Protein AF-A0A7S2C2W4-F1 (afdb_monomer_lite)

Sequence (165 aa):
MPMLRRTEGKMVYELRPNADWDKGKAVEWLLDKIQGEYDRKVFPFYIGDDVTDEDAFRMMDDLQGLGIIVSETAAEHSTAASFALRNPYEVVEFLNAFANPLSTGVAGTGEPGAADDSSGSASSLGPSPLPLPAATSNNLGGSSPSTVRPSQGGSREQGAGSREQ

Structure (mmCIF, N/CA/C/O backbone):
data_AF-A0A7S2C2W4-F1
#
_entry.id   AF-A0A7S2C2W4-F1
#
loop_
_atom_site.group_PDB
_atom_site.id
_atom_site.type_symbol
_atom_site.label_atom_id
_atom_site.label_alt_id
_atom_site.label_comp_id
_atom_site.label_asym_id
_atom_site.label_entity_id
_atom_site.label_seq_id
_atom_site.pdbx_PDB_ins_code
_atom_site.Cartn_x
_atom_site.Cartn_y
_atom_site.Cartn_z
_atom_site.occupancy
_atom_site.B_iso_or_equiv
_atom_site.auth_seq_id
_atom_site.auth_comp_id
_atom_site.auth_asym_id
_atom_site.auth_atom_id
_atom_site.pdbx_PDB_model_num
ATOM 1 N N . MET A 1 1 ? 6.495 -32.698 -5.640 1.00 49.72 1 MET A N 1
ATOM 2 C CA . MET A 1 1 ? 7.550 -31.680 -5.440 1.00 49.72 1 MET A CA 1
ATOM 3 C C . MET A 1 1 ? 6.926 -30.324 -5.728 1.00 49.72 1 MET A C 1
ATOM 5 O O . MET A 1 1 ? 6.407 -30.188 -6.832 1.00 49.72 1 MET A O 1
ATOM 9 N N . PRO A 1 2 ? 6.874 -29.368 -4.785 1.00 61.34 2 PRO A N 1
ATOM 10 C CA . PRO A 1 2 ? 6.350 -28.043 -5.097 1.00 61.34 2 PRO A CA 1
ATOM 11 C C . PRO A 1 2 ? 7.257 -27.394 -6.148 1.00 61.34 2 PRO A C 1
ATOM 13 O O . PRO A 1 2 ? 8.478 -27.383 -5.998 1.00 61.34 2 PRO A O 1
ATOM 16 N N . MET A 1 3 ? 6.667 -26.919 -7.244 1.00 79.69 3 MET A N 1
ATOM 17 C CA . MET A 1 3 ? 7.405 -26.179 -8.267 1.00 79.69 3 MET A CA 1
ATOM 18 C C . MET A 1 3 ? 7.831 -24.826 -7.687 1.00 79.69 3 MET A C 1
ATOM 20 O O . MET A 1 3 ? 7.058 -24.208 -6.959 1.00 79.69 3 MET A O 1
ATOM 24 N N . LEU A 1 4 ? 9.054 -24.381 -7.977 1.00 76.44 4 LEU A N 1
ATOM 25 C CA . LEU A 1 4 ? 9.567 -23.069 -7.576 1.00 76.44 4 LEU A CA 1
ATOM 26 C C . LEU A 1 4 ? 9.497 -22.113 -8.771 1.00 76.44 4 LEU A C 1
ATOM 28 O O . LEU A 1 4 ? 9.852 -22.492 -9.887 1.00 76.44 4 LEU A O 1
ATOM 32 N N . ARG A 1 5 ? 9.061 -20.875 -8.534 1.00 78.38 5 ARG A N 1
ATOM 33 C CA . ARG A 1 5 ? 9.104 -19.765 -9.489 1.00 78.38 5 ARG A CA 1
ATOM 34 C C . ARG A 1 5 ? 10.267 -18.846 -9.124 1.00 78.38 5 ARG A C 1
ATOM 36 O O . ARG A 1 5 ? 10.407 -18.453 -7.968 1.00 78.38 5 ARG A O 1
ATOM 43 N N . ARG A 1 6 ? 11.092 -18.504 -10.114 1.00 76.69 6 ARG A N 1
ATOM 44 C CA . ARG A 1 6 ? 12.155 -17.502 -9.985 1.00 76.69 6 ARG A CA 1
ATOM 45 C C . ARG A 1 6 ? 11.584 -16.125 -10.308 1.00 76.69 6 ARG A C 1
ATOM 47 O O . ARG A 1 6 ? 11.005 -15.953 -11.376 1.00 76.69 6 ARG A O 1
ATOM 54 N N . THR A 1 7 ? 11.769 -15.167 -9.414 1.00 73.56 7 THR A N 1
ATOM 55 C CA . THR A 1 7 ? 11.476 -13.747 -9.642 1.00 73.56 7 THR A CA 1
ATOM 56 C C . THR A 1 7 ? 12.766 -12.936 -9.541 1.00 73.56 7 THR A C 1
ATOM 58 O O . THR A 1 7 ? 13.658 -13.274 -8.760 1.00 73.56 7 THR A O 1
ATOM 61 N N . GLU A 1 8 ? 12.895 -11.904 -10.372 1.00 73.88 8 GLU A N 1
ATOM 62 C CA . GLU A 1 8 ? 14.061 -11.017 -10.397 1.00 73.88 8 GLU A CA 1
ATOM 63 C C . GLU A 1 8 ? 13.766 -9.772 -9.557 1.00 73.88 8 GLU A C 1
ATOM 65 O O . GLU A 1 8 ? 12.755 -9.106 -9.766 1.00 73.88 8 GLU A O 1
ATOM 70 N N . GLY A 1 9 ? 14.631 -9.481 -8.589 1.00 68.62 9 GLY A N 1
ATOM 71 C CA . GLY A 1 9 ? 14.653 -8.223 -7.849 1.00 68.62 9 GLY A CA 1
ATOM 72 C C . GLY A 1 9 ? 15.939 -7.453 -8.145 1.00 68.62 9 GLY A C 1
ATOM 73 O O . GLY A 1 9 ? 16.836 -7.947 -8.835 1.00 68.62 9 GLY A O 1
ATOM 74 N N . LYS A 1 10 ? 16.065 -6.232 -7.614 1.00 61.88 10 LYS A N 1
ATOM 75 C CA . LYS A 1 10 ? 17.252 -5.391 -7.831 1.00 61.88 10 LYS A CA 1
ATOM 76 C C . LYS A 1 10 ? 18.500 -6.074 -7.256 1.00 61.88 10 LYS A C 1
ATOM 78 O O . LYS A 1 10 ? 18.745 -6.026 -6.056 1.00 61.88 10 LYS A O 1
ATOM 83 N N . MET A 1 11 ? 19.283 -6.700 -8.137 1.00 63.25 11 MET A N 1
ATOM 84 C CA . MET A 1 11 ? 20.476 -7.496 -7.814 1.00 63.25 11 MET A CA 1
ATOM 85 C C . MET A 1 11 ? 20.208 -8.751 -6.963 1.00 63.25 11 MET A C 1
ATOM 87 O O . MET A 1 11 ? 21.108 -9.226 -6.270 1.00 63.25 11 MET A O 1
ATOM 91 N N . VAL A 1 12 ? 18.999 -9.324 -7.019 1.00 71.25 12 VAL A N 1
ATOM 92 C CA . VAL A 1 12 ? 18.688 -10.576 -6.313 1.00 71.25 12 VAL A CA 1
ATOM 93 C C . VAL A 1 12 ? 17.784 -11.483 -7.148 1.00 71.25 12 VAL A C 1
ATOM 95 O O . VAL A 1 12 ? 16.932 -11.015 -7.899 1.00 71.25 12 VAL A O 1
ATOM 98 N N . TYR A 1 13 ? 17.960 -12.796 -7.002 1.00 71.31 13 TYR A N 1
ATOM 99 C CA . TYR A 1 13 ? 17.010 -13.787 -7.502 1.00 71.31 13 TYR A CA 1
ATOM 100 C C . TYR A 1 13 ? 16.267 -14.395 -6.324 1.00 71.31 13 TYR A C 1
ATOM 102 O O . TYR A 1 13 ? 16.883 -14.963 -5.425 1.00 71.31 13 TYR A O 1
ATOM 110 N N . GLU A 1 14 ? 14.944 -14.311 -6.353 1.00 71.31 14 GLU A N 1
ATOM 111 C CA . GLU A 1 14 ? 14.096 -14.927 -5.344 1.00 71.31 14 GLU A CA 1
ATOM 112 C C . GLU A 1 14 ? 13.474 -16.204 -5.898 1.00 71.31 14 GLU A C 1
ATOM 114 O O . GLU A 1 14 ? 12.909 -16.217 -6.992 1.00 71.31 14 GLU A O 1
ATOM 119 N N . LEU A 1 15 ? 13.580 -17.291 -5.137 1.00 71.50 15 LEU A N 1
ATOM 120 C CA . LEU A 1 15 ? 12.895 -18.545 -5.424 1.00 71.50 15 LEU A CA 1
ATOM 121 C C . LEU A 1 15 ? 11.695 -18.646 -4.491 1.00 71.50 15 LEU A C 1
ATOM 123 O O . LEU A 1 15 ? 11.849 -18.852 -3.289 1.00 71.50 15 LEU A O 1
ATOM 127 N N . ARG A 1 16 ? 10.496 -18.494 -5.049 1.00 69.56 16 ARG A N 1
ATOM 128 C CA . ARG A 1 16 ? 9.233 -18.586 -4.313 1.00 69.56 16 ARG A CA 1
ATOM 129 C C . ARG A 1 16 ? 8.520 -19.884 -4.703 1.00 69.56 16 ARG A C 1
ATOM 131 O O . ARG A 1 16 ? 8.685 -20.341 -5.836 1.00 69.56 16 ARG A O 1
ATOM 138 N N . PRO A 1 17 ? 7.725 -20.511 -3.822 1.00 70.56 17 PRO A N 1
ATOM 139 C CA . PRO A 1 17 ? 6.779 -21.541 -4.246 1.00 70.56 17 PRO A CA 1
ATOM 140 C C . PRO A 1 17 ? 5.956 -21.031 -5.436 1.00 70.56 17 PRO A C 1
ATOM 142 O O . PRO A 1 17 ? 5.626 -19.847 -5.482 1.00 70.56 17 PRO A O 1
ATOM 145 N N . ASN A 1 18 ? 5.640 -21.895 -6.402 1.00 69.31 18 ASN A N 1
ATOM 146 C CA . ASN A 1 18 ? 4.814 -21.558 -7.564 1.00 69.31 18 ASN A CA 1
ATOM 147 C C . ASN A 1 18 ? 3.340 -21.411 -7.153 1.00 69.31 18 ASN A C 1
ATOM 149 O O . ASN A 1 18 ? 2.474 -22.180 -7.563 1.00 69.31 18 ASN A O 1
ATOM 153 N N . ALA A 1 19 ? 3.094 -20.450 -6.272 1.00 72.56 19 ALA A N 1
ATOM 154 C CA . ALA A 1 19 ? 1.794 -19.984 -5.861 1.00 72.56 19 ALA A CA 1
ATOM 155 C C . ALA A 1 19 ? 1.513 -18.677 -6.602 1.00 72.56 19 ALA A C 1
ATOM 157 O O . ALA A 1 19 ? 2.390 -17.819 -6.767 1.00 72.56 19 ALA A O 1
ATOM 158 N N . ASP A 1 20 ? 0.284 -18.532 -7.072 1.00 75.62 20 ASP A N 1
ATOM 159 C CA . ASP A 1 20 ? -0.184 -17.303 -7.691 1.00 75.62 20 ASP A CA 1
ATOM 160 C C . ASP A 1 20 ? -0.536 -16.280 -6.599 1.00 75.62 20 ASP A C 1
ATOM 162 O O . ASP A 1 20 ? -1.704 -16.032 -6.314 1.00 75.62 20 ASP A O 1
ATOM 166 N N . TRP A 1 21 ? 0.494 -15.765 -5.920 1.00 82.19 21 TRP A N 1
ATOM 167 C CA . TRP A 1 21 ? 0.380 -14.809 -4.820 1.00 82.19 21 TRP A CA 1
ATOM 168 C C . TRP A 1 21 ? 1.125 -13.515 -5.145 1.00 82.19 21 TRP A C 1
ATOM 170 O O . TRP A 1 21 ? 2.302 -13.546 -5.524 1.00 82.19 21 TRP A O 1
ATOM 180 N N . ASP A 1 22 ? 0.437 -12.398 -4.949 1.00 86.81 22 ASP A N 1
ATOM 181 C CA . ASP A 1 22 ? 0.927 -11.029 -5.089 1.00 86.81 22 ASP A CA 1
ATOM 182 C C . ASP A 1 22 ? 0.564 -10.220 -3.828 1.00 86.81 22 ASP A C 1
ATOM 184 O O . ASP A 1 22 ? -0.074 -10.733 -2.901 1.00 86.81 22 ASP A O 1
ATOM 188 N N . LYS A 1 23 ? 1.034 -8.969 -3.746 1.00 86.62 23 LYS A N 1
ATOM 189 C CA . LYS A 1 23 ? 0.775 -8.111 -2.580 1.00 86.62 23 LYS A CA 1
ATOM 190 C C . LYS A 1 23 ? -0.716 -7.776 -2.442 1.00 86.62 23 LYS A C 1
ATOM 192 O O . LYS A 1 23 ? -1.200 -7.721 -1.316 1.00 86.62 23 LYS A O 1
ATOM 197 N N . GLY A 1 24 ? -1.453 -7.637 -3.546 1.00 89.88 24 GLY A N 1
ATOM 198 C CA . GLY A 1 24 ? -2.901 -7.412 -3.527 1.00 89.88 24 GLY A CA 1
ATOM 199 C C . GLY A 1 24 ? -3.650 -8.568 -2.867 1.00 89.88 24 GLY A C 1
ATOM 200 O O . GLY A 1 24 ? -4.358 -8.362 -1.882 1.00 89.88 24 GLY A O 1
ATOM 201 N N . LYS A 1 25 ? -3.391 -9.804 -3.307 1.00 91.50 25 LYS A N 1
ATOM 202 C CA . LYS A 1 25 ? -3.944 -11.029 -2.698 1.00 91.50 25 LYS A CA 1
ATOM 203 C C . LYS A 1 25 ? -3.588 -11.160 -1.220 1.00 91.50 25 LYS A C 1
ATOM 205 O O . LYS A 1 25 ? -4.397 -11.641 -0.429 1.00 91.50 25 LYS A O 1
ATOM 210 N N . ALA A 1 26 ? -2.394 -10.712 -0.827 1.00 90.38 26 ALA A N 1
ATOM 211 C CA . ALA A 1 26 ? -2.007 -10.675 0.579 1.00 90.38 26 ALA A CA 1
ATOM 212 C C . ALA A 1 26 ? -2.893 -9.729 1.400 1.00 90.38 26 ALA A C 1
ATOM 214 O O . ALA A 1 26 ? -3.312 -10.091 2.501 1.00 90.38 26 ALA A O 1
ATOM 215 N N . VAL A 1 27 ? -3.188 -8.540 0.867 1.00 92.00 27 VAL A N 1
ATOM 216 C CA . VAL A 1 27 ? -4.029 -7.551 1.547 1.00 92.00 27 VAL A CA 1
ATOM 217 C C . VAL A 1 27 ? -5.480 -8.018 1.632 1.00 92.00 27 VAL A C 1
ATOM 219 O O . VAL A 1 27 ? -6.055 -7.963 2.717 1.00 92.00 27 VAL A O 1
ATOM 222 N N . GLU A 1 28 ? -6.050 -8.530 0.538 1.00 93.81 28 GLU A N 1
ATOM 223 C CA . GLU A 1 28 ? -7.404 -9.102 0.528 1.00 93.81 28 GLU A CA 1
ATOM 224 C C . GLU A 1 28 ? -7.541 -10.209 1.582 1.00 93.81 28 GLU A C 1
ATOM 226 O O . GLU A 1 28 ? -8.442 -10.173 2.422 1.00 93.81 28 GLU A O 1
ATOM 231 N N . TRP A 1 29 ? -6.593 -11.153 1.597 1.00 93.94 29 TRP A N 1
ATOM 232 C CA . TRP A 1 29 ? -6.582 -12.249 2.562 1.00 93.94 29 TRP A CA 1
ATOM 233 C C . TRP A 1 29 ? -6.488 -11.757 4.010 1.00 93.94 29 TRP A C 1
ATOM 235 O O . TRP A 1 29 ? -7.203 -12.256 4.881 1.00 93.94 29 TRP A O 1
ATOM 245 N N . LEU A 1 30 ? -5.620 -10.780 4.285 1.00 92.94 30 LEU A N 1
ATOM 246 C CA . LEU A 1 30 ? -5.463 -10.231 5.630 1.00 92.94 30 LEU A CA 1
ATOM 247 C C . LEU A 1 30 ? -6.738 -9.512 6.087 1.00 92.94 30 LEU A C 1
ATOM 249 O O 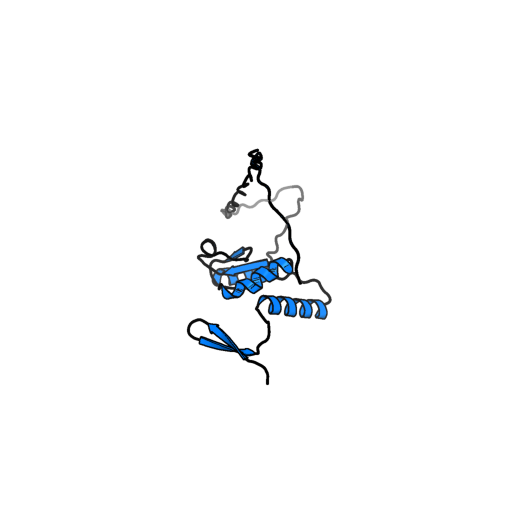. LEU A 1 30 ? -7.171 -9.684 7.227 1.00 92.94 30 LEU A O 1
ATOM 253 N N . LEU A 1 31 ? -7.356 -8.733 5.200 1.00 92.94 31 LEU A N 1
ATOM 254 C CA . LEU A 1 31 ? -8.576 -7.997 5.503 1.00 92.94 31 LEU A CA 1
ATOM 255 C C . LEU A 1 31 ? -9.755 -8.940 5.781 1.00 92.94 31 LEU A C 1
ATOM 257 O O . LEU A 1 31 ? -10.492 -8.710 6.738 1.00 92.94 31 LEU A O 1
ATOM 261 N N . ASP A 1 32 ? -9.913 -10.017 5.005 1.00 92.88 32 ASP A N 1
ATOM 262 C CA . ASP A 1 32 ? -10.896 -11.079 5.272 1.00 92.88 32 ASP A CA 1
ATOM 263 C C . ASP A 1 32 ? -10.717 -11.671 6.679 1.00 92.88 32 ASP A C 1
ATOM 265 O O . ASP A 1 32 ? -11.674 -11.786 7.446 1.00 92.88 32 ASP A O 1
ATOM 269 N N . LYS A 1 33 ? -9.470 -11.975 7.064 1.00 93.00 33 LYS A N 1
ATOM 270 C CA . LYS A 1 33 ? -9.154 -12.540 8.384 1.00 93.00 33 LYS A CA 1
ATOM 271 C C . LYS A 1 33 ? -9.501 -11.582 9.521 1.00 93.00 33 LYS A C 1
ATOM 273 O O . LYS A 1 33 ? -10.160 -11.996 10.470 1.00 93.00 33 LYS A O 1
ATOM 278 N N . ILE A 1 34 ? -9.115 -10.311 9.404 1.00 90.75 34 ILE A N 1
ATOM 279 C CA . ILE A 1 34 ? -9.392 -9.285 10.421 1.00 90.75 34 ILE A CA 1
ATOM 280 C C . ILE A 1 34 ? -10.901 -9.053 10.560 1.00 90.75 34 ILE A C 1
ATOM 282 O O . ILE A 1 34 ? -11.422 -9.017 11.673 1.00 90.75 34 ILE A O 1
ATOM 286 N N . GLN A 1 35 ? -11.621 -8.900 9.447 1.00 91.62 35 GLN A N 1
ATOM 287 C CA . GLN A 1 35 ? -13.066 -8.664 9.494 1.00 91.62 35 GLN A CA 1
ATOM 288 C C . GLN A 1 35 ? -13.816 -9.860 10.088 1.00 91.62 35 GLN A C 1
ATOM 290 O O . GLN A 1 35 ? -14.732 -9.655 10.881 1.00 91.62 35 GLN A O 1
ATOM 295 N N . GLY A 1 36 ? -13.402 -11.086 9.753 1.00 90.50 36 GLY A N 1
ATOM 296 C CA . GLY A 1 36 ? -13.971 -12.304 10.327 1.00 90.50 36 GLY A CA 1
ATOM 297 C C . GLY A 1 36 ? -13.669 -12.480 11.818 1.00 90.50 36 GLY A C 1
ATOM 298 O O . GLY A 1 36 ? -14.522 -12.967 12.552 1.00 90.50 36 GLY A O 1
ATOM 299 N N . GLU A 1 37 ? -12.485 -12.070 12.286 1.00 92.56 37 GLU A N 1
ATOM 300 C CA . GLU A 1 37 ? -12.105 -12.165 13.703 1.00 92.56 37 GLU A CA 1
ATOM 301 C C . GLU A 1 37 ? -12.872 -11.171 14.583 1.00 92.56 37 GLU A C 1
ATOM 303 O O . GLU A 1 37 ? -13.310 -11.520 15.679 1.00 92.56 37 GLU A O 1
ATOM 308 N N . TYR A 1 38 ? -13.048 -9.938 14.108 1.00 88.94 38 TYR A N 1
ATOM 309 C CA . TYR A 1 38 ? -13.642 -8.861 14.902 1.00 88.94 38 TYR A CA 1
ATOM 310 C C . TYR A 1 38 ? -15.121 -8.580 14.587 1.00 88.94 38 TYR A C 1
ATOM 312 O O . TYR A 1 38 ? -15.676 -7.652 15.175 1.00 88.94 38 TYR A O 1
ATOM 320 N N . ASP A 1 39 ? -15.732 -9.325 13.657 1.00 89.38 39 ASP A N 1
ATOM 321 C CA . ASP A 1 39 ? -17.110 -9.145 13.159 1.00 89.38 39 ASP A CA 1
ATOM 322 C C . ASP A 1 39 ? -17.459 -7.670 12.869 1.00 89.38 39 ASP A C 1
ATOM 324 O O . ASP A 1 39 ? -18.503 -7.132 13.242 1.00 89.38 39 ASP A O 1
ATOM 328 N N . ARG A 1 40 ? -16.513 -6.961 12.245 1.00 88.38 40 ARG A N 1
ATOM 329 C CA . ARG A 1 40 ? -16.633 -5.532 11.926 1.00 88.38 40 ARG A CA 1
ATOM 330 C C . ARG A 1 40 ? -16.098 -5.252 10.540 1.00 88.38 40 ARG A C 1
ATOM 332 O O . ARG A 1 40 ? -15.039 -5.748 10.161 1.00 88.38 40 ARG A O 1
ATOM 339 N N . LYS A 1 41 ? -16.782 -4.361 9.822 1.00 88.38 41 LYS A N 1
ATOM 340 C CA . LYS A 1 41 ? -16.260 -3.815 8.570 1.00 88.38 41 LYS A CA 1
ATOM 341 C C . LYS A 1 41 ? -15.049 -2.932 8.876 1.00 88.38 41 LYS A C 1
ATOM 343 O O . LYS A 1 41 ? -15.121 -2.040 9.724 1.00 88.38 41 LYS A O 1
ATOM 348 N N . VAL A 1 42 ? -13.939 -3.189 8.193 1.00 90.25 42 VAL A N 1
ATOM 349 C CA . VAL A 1 42 ? -12.706 -2.398 8.295 1.00 90.25 42 VAL A CA 1
ATOM 350 C C . VAL A 1 42 ? -12.502 -1.662 6.980 1.00 90.25 42 VAL A C 1
ATOM 352 O O . VAL A 1 42 ? -12.750 -2.215 5.915 1.00 90.25 42 VAL A O 1
ATOM 355 N N . PHE A 1 43 ? -12.075 -0.406 7.064 1.00 91.56 43 PHE A N 1
ATOM 356 C CA . PHE A 1 43 ? -11.699 0.382 5.899 1.00 91.56 43 PHE A CA 1
ATOM 357 C C . PHE A 1 43 ? -10.188 0.240 5.661 1.00 91.56 43 PHE A C 1
ATOM 359 O O . PHE A 1 43 ? -9.419 0.686 6.520 1.00 91.56 43 PHE A O 1
ATOM 366 N N . PRO A 1 44 ? -9.746 -0.407 4.567 1.00 93.75 44 PRO A N 1
ATOM 367 C CA . PRO A 1 44 ? -8.329 -0.612 4.310 1.00 93.75 44 PRO A CA 1
ATOM 368 C C . PRO A 1 44 ? -7.702 0.622 3.654 1.00 93.75 44 PRO A C 1
ATOM 370 O O . PRO A 1 44 ? -8.265 1.224 2.741 1.00 93.75 44 PRO A O 1
ATOM 373 N N . PHE A 1 45 ? -6.492 0.962 4.082 1.00 93.94 45 PHE A N 1
ATOM 374 C CA . PHE A 1 45 ? -5.591 1.795 3.297 1.00 93.94 45 PHE A CA 1
ATOM 375 C C . PHE A 1 45 ? -4.210 1.140 3.248 1.00 93.94 45 PHE A C 1
ATOM 377 O O . PHE A 1 45 ? -3.773 0.524 4.222 1.00 93.94 45 PHE A O 1
ATOM 384 N N . TYR A 1 46 ? -3.543 1.250 2.104 1.00 95.12 46 TYR A N 1
ATOM 385 C CA . TYR A 1 46 ? -2.243 0.654 1.822 1.00 95.12 46 TYR A CA 1
ATOM 386 C C . TYR A 1 46 ? -1.234 1.749 1.480 1.00 95.12 46 TYR A C 1
ATOM 388 O O . TYR A 1 46 ? -1.530 2.619 0.663 1.00 95.12 46 TYR A O 1
ATOM 396 N N . ILE A 1 47 ? -0.046 1.697 2.085 1.00 95.44 47 ILE A N 1
ATOM 397 C CA . ILE A 1 47 ? 1.047 2.647 1.846 1.00 95.44 47 ILE A CA 1
ATOM 398 C C . ILE A 1 47 ? 2.256 1.867 1.315 1.00 95.44 47 ILE A C 1
ATOM 400 O O . ILE A 1 47 ? 2.705 0.941 1.989 1.00 95.44 47 ILE A O 1
ATOM 404 N N . GLY A 1 48 ? 2.777 2.233 0.142 1.00 92.38 48 GLY A N 1
ATOM 405 C CA . GLY A 1 48 ? 3.927 1.571 -0.500 1.00 92.38 48 GLY A CA 1
ATOM 406 C C . GLY A 1 48 ? 4.837 2.557 -1.236 1.00 92.38 48 GLY A C 1
ATOM 407 O O . GLY A 1 48 ? 4.373 3.618 -1.640 1.00 92.38 48 GLY A O 1
ATOM 408 N N . ASP A 1 49 ? 6.127 2.256 -1.379 1.00 86.12 49 ASP A N 1
ATOM 409 C CA . ASP A 1 49 ? 7.157 3.185 -1.879 1.00 86.12 49 ASP A CA 1
ATOM 410 C C . ASP A 1 49 ? 7.636 2.907 -3.311 1.00 86.12 49 ASP A C 1
ATOM 412 O O . ASP A 1 49 ? 8.242 3.777 -3.935 1.00 86.12 49 ASP A O 1
ATOM 416 N N . ASP A 1 50 ? 7.366 1.718 -3.853 1.00 78.12 50 ASP A N 1
ATOM 417 C CA . ASP A 1 50 ? 7.949 1.291 -5.127 1.00 78.12 50 ASP A CA 1
ATOM 418 C C . ASP A 1 50 ? 6.898 0.722 -6.091 1.00 78.12 50 ASP A C 1
ATOM 420 O O . ASP A 1 50 ? 5.814 0.286 -5.706 1.00 78.12 50 ASP A O 1
ATOM 424 N N . VAL A 1 51 ? 7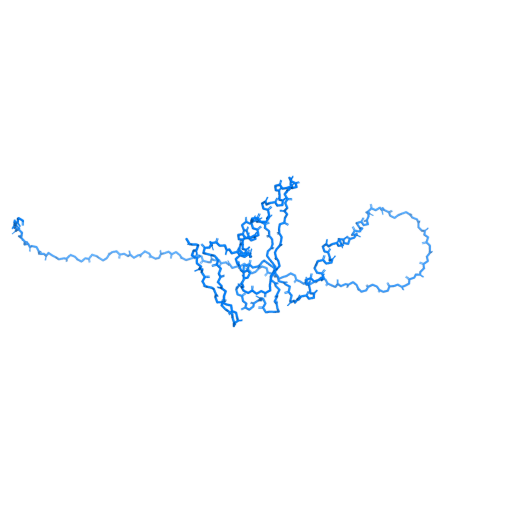.260 0.627 -7.371 1.00 67.31 51 VAL A N 1
ATOM 425 C CA . VAL A 1 51 ? 6.432 0.069 -8.457 1.00 67.31 51 VAL A CA 1
ATOM 426 C C . VAL A 1 51 ? 5.993 -1.379 -8.207 1.00 67.31 51 VAL A C 1
ATOM 428 O O . VAL A 1 51 ? 5.107 -1.899 -8.880 1.00 67.31 51 VAL A O 1
ATOM 431 N N . THR A 1 52 ? 6.612 -2.059 -7.238 1.00 74.31 52 THR A N 1
ATOM 432 C CA . THR A 1 52 ? 6.226 -3.414 -6.824 1.00 74.31 52 THR A CA 1
ATOM 433 C C . THR A 1 52 ? 4.920 -3.454 -6.024 1.00 74.31 52 THR A C 1
ATOM 435 O O . THR A 1 52 ? 4.388 -4.541 -5.803 1.00 74.31 52 THR A O 1
ATOM 438 N N . ASP A 1 53 ? 4.415 -2.304 -5.572 1.00 86.62 53 ASP A N 1
ATOM 439 C CA . ASP A 1 53 ? 3.174 -2.170 -4.802 1.00 86.62 53 ASP A CA 1
ATOM 440 C C . ASP A 1 53 ? 1.924 -1.952 -5.663 1.00 86.62 53 ASP A C 1
ATOM 442 O O . ASP A 1 53 ? 0.811 -1.937 -5.144 1.00 86.62 53 ASP A O 1
ATOM 446 N N . GLU A 1 54 ? 2.073 -1.867 -6.985 1.00 90.69 54 GLU A N 1
ATOM 447 C CA . GLU A 1 54 ? 0.957 -1.627 -7.906 1.00 90.69 54 GLU A CA 1
ATOM 448 C C . GLU A 1 54 ? -0.158 -2.676 -7.807 1.00 90.69 54 GLU A C 1
ATOM 450 O O . GLU A 1 54 ? -1.336 -2.339 -7.912 1.00 90.69 54 GLU A O 1
ATOM 455 N N . ASP A 1 55 ? 0.184 -3.942 -7.555 1.00 91.06 55 ASP A N 1
ATOM 456 C CA . ASP A 1 55 ? -0.820 -4.995 -7.354 1.00 91.06 55 ASP A CA 1
ATOM 457 C C . ASP A 1 55 ? -1.649 -4.755 -6.080 1.00 91.06 55 ASP A C 1
ATOM 459 O O . ASP A 1 55 ? -2.843 -5.050 -6.052 1.00 91.06 55 ASP A O 1
ATOM 463 N N . ALA A 1 56 ? -1.044 -4.172 -5.039 1.00 92.50 56 ALA A N 1
ATOM 464 C CA . ALA A 1 56 ? -1.761 -3.783 -3.829 1.00 92.50 56 ALA A CA 1
ATOM 465 C C . ALA A 1 56 ? -2.629 -2.542 -4.061 1.00 92.50 56 ALA A C 1
ATOM 467 O O . ALA A 1 56 ? -3.767 -2.514 -3.599 1.00 92.50 56 ALA A O 1
ATOM 468 N N . PHE A 1 57 ? -2.140 -1.549 -4.810 1.00 94.56 57 PHE A N 1
ATOM 469 C CA . PHE A 1 57 ? -2.927 -0.360 -5.145 1.00 94.56 57 PHE A CA 1
ATOM 470 C C . PHE A 1 57 ? -4.168 -0.702 -5.971 1.00 94.56 57 PHE A C 1
ATOM 472 O O . PHE A 1 57 ? -5.257 -0.267 -5.614 1.00 94.56 57 PHE A O 1
ATOM 479 N N . ARG A 1 58 ? -4.049 -1.556 -6.999 1.00 94.56 58 ARG A N 1
ATOM 480 C CA . ARG A 1 58 ? -5.220 -2.019 -7.771 1.00 94.56 58 ARG A CA 1
ATOM 481 C C . ARG A 1 58 ? -6.226 -2.759 -6.895 1.00 94.56 58 ARG A C 1
ATOM 483 O O . ARG A 1 58 ? -7.423 -2.545 -7.025 1.00 94.56 58 ARG A O 1
ATOM 490 N N . MET A 1 59 ? -5.739 -3.579 -5.965 1.00 94.94 59 MET A N 1
ATOM 491 C CA . MET A 1 59 ? -6.610 -4.262 -5.011 1.00 94.94 59 MET A CA 1
ATOM 492 C C . MET A 1 59 ? -7.328 -3.280 -4.068 1.00 94.94 59 MET A C 1
ATOM 494 O O . MET A 1 59 ? -8.432 -3.570 -3.615 1.00 94.94 59 MET A O 1
ATOM 498 N N . MET A 1 60 ? -6.752 -2.111 -3.760 1.00 95.56 60 MET A N 1
ATOM 499 C CA . MET A 1 60 ? -7.448 -1.105 -2.944 1.00 95.56 60 MET A CA 1
ATOM 500 C C . MET A 1 60 ? -8.703 -0.578 -3.635 1.00 95.56 60 MET A C 1
ATOM 502 O O . MET A 1 60 ? -9.704 -0.390 -2.946 1.00 95.56 60 MET A O 1
ATOM 506 N N . ASP A 1 61 ? -8.697 -0.415 -4.958 1.00 91.12 61 ASP A N 1
ATOM 507 C CA . ASP A 1 61 ? -9.899 -0.016 -5.700 1.00 91.12 61 ASP A CA 1
ATOM 508 C C . ASP A 1 61 ? -11.011 -1.071 -5.564 1.00 91.12 61 ASP A C 1
ATOM 510 O O . ASP A 1 61 ? -12.154 -0.733 -5.238 1.00 91.12 61 ASP A O 1
ATOM 514 N N . ASP A 1 62 ? -10.666 -2.354 -5.722 1.00 92.81 62 ASP A N 1
ATOM 515 C CA . ASP A 1 62 ? -11.608 -3.475 -5.585 1.00 92.81 62 ASP A CA 1
ATOM 516 C C . ASP A 1 62 ? -12.170 -3.587 -4.157 1.00 92.81 62 ASP A C 1
ATOM 518 O O . ASP A 1 62 ? -13.360 -3.846 -3.954 1.00 92.81 62 ASP A O 1
ATOM 522 N N . LEU A 1 63 ? -11.329 -3.335 -3.149 1.00 93.06 63 LEU A N 1
ATOM 523 C CA . LEU A 1 63 ? -11.697 -3.374 -1.731 1.00 93.06 63 LEU A CA 1
ATOM 524 C C . LEU A 1 63 ? -12.376 -2.089 -1.233 1.00 93.06 63 LEU A C 1
ATOM 526 O O . LEU A 1 63 ? -12.695 -1.994 -0.044 1.00 93.06 63 LEU A O 1
ATOM 530 N N . GLN A 1 64 ? -12.616 -1.109 -2.113 1.00 93.50 64 GLN A N 1
ATOM 531 C CA . GLN A 1 64 ? -13.138 0.216 -1.753 1.00 93.50 64 GLN A CA 1
ATOM 532 C C . GLN A 1 64 ? -12.287 0.911 -0.670 1.00 93.50 64 GLN A C 1
ATOM 534 O O . GLN A 1 64 ? -12.819 1.591 0.211 1.00 93.50 64 GLN A O 1
ATOM 539 N N . GLY A 1 65 ? -10.975 0.678 -0.710 1.00 94.69 65 GLY A N 1
ATOM 540 C CA . GLY A 1 65 ? -9.957 1.239 0.171 1.00 94.69 65 GLY A CA 1
ATOM 541 C C . GLY A 1 65 ? -9.182 2.387 -0.465 1.00 94.69 65 GLY A C 1
ATOM 542 O O . GLY A 1 65 ? -9.590 2.943 -1.481 1.00 94.69 65 GLY A O 1
ATOM 543 N N . LEU A 1 66 ? -8.043 2.740 0.141 1.00 95.31 66 LEU A N 1
ATOM 544 C CA . LEU A 1 66 ? -7.145 3.786 -0.365 1.00 95.31 66 LEU A CA 1
ATOM 545 C C . LEU A 1 66 ? -5.726 3.270 -0.598 1.00 95.31 66 LEU A C 1
ATOM 547 O O . LEU A 1 66 ? -5.076 2.800 0.333 1.00 95.31 66 LEU A O 1
ATOM 551 N N . GLY A 1 67 ? -5.214 3.433 -1.816 1.00 94.94 67 GLY A N 1
ATOM 552 C CA . GLY A 1 67 ? -3.791 3.271 -2.118 1.00 94.94 67 GLY A CA 1
ATOM 553 C C . GLY A 1 67 ? -3.036 4.594 -1.980 1.00 94.94 67 GLY A C 1
ATOM 554 O O . GLY A 1 67 ? -3.472 5.613 -2.518 1.00 94.94 67 GLY A O 1
ATOM 555 N N . ILE A 1 68 ? -1.902 4.584 -1.279 1.00 94.94 68 ILE A N 1
ATOM 556 C CA . ILE A 1 68 ? -1.027 5.743 -1.077 1.00 94.94 68 ILE A CA 1
ATOM 557 C C . ILE A 1 68 ? 0.399 5.368 -1.496 1.00 94.94 68 ILE A C 1
ATOM 5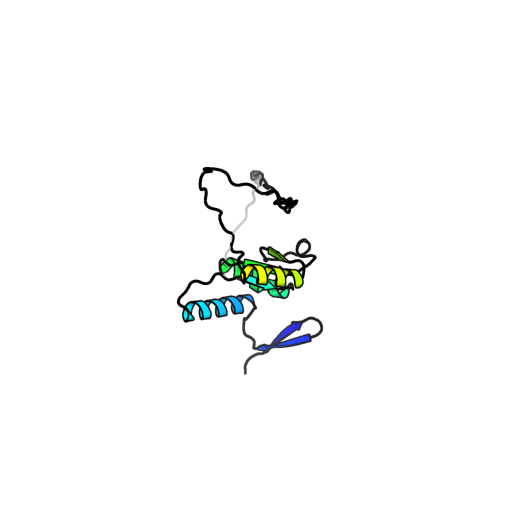59 O O . ILE A 1 68 ? 1.016 4.495 -0.887 1.00 94.94 68 ILE A O 1
ATOM 563 N N . ILE A 1 69 ? 0.941 6.037 -2.512 1.00 94.94 69 ILE A N 1
ATOM 564 C CA . ILE A 1 69 ? 2.341 5.862 -2.918 1.00 94.94 69 ILE A CA 1
ATOM 565 C C . ILE A 1 69 ? 3.256 6.814 -2.140 1.00 94.94 69 ILE A C 1
ATOM 567 O O . ILE A 1 69 ? 2.891 7.957 -1.882 1.00 94.94 69 ILE A O 1
ATOM 571 N N . VAL A 1 70 ? 4.457 6.371 -1.776 1.00 94.56 70 VAL A N 1
ATOM 572 C CA . VAL A 1 70 ? 5.493 7.201 -1.153 1.00 94.56 70 VAL A CA 1
ATOM 573 C C . VAL A 1 70 ? 6.585 7.473 -2.182 1.00 94.56 70 VAL A C 1
ATOM 575 O O . VAL A 1 70 ? 7.454 6.638 -2.401 1.00 94.56 70 VAL A O 1
ATOM 578 N N . SER A 1 71 ? 6.533 8.626 -2.844 1.00 90.44 71 SER A N 1
ATOM 579 C CA . SER A 1 71 ? 7.500 9.002 -3.876 1.00 90.44 71 SER A CA 1
ATOM 580 C C . SER A 1 71 ? 7.535 10.513 -4.108 1.00 90.44 71 SER A C 1
ATOM 582 O O . SER A 1 71 ? 6.497 11.169 -4.210 1.00 90.44 71 SER A O 1
ATOM 584 N N . GLU A 1 72 ? 8.740 11.066 -4.266 1.00 87.06 72 GLU A N 1
ATOM 585 C CA . GLU A 1 72 ? 8.940 12.470 -4.649 1.00 87.06 72 GLU A CA 1
ATOM 586 C C . GLU A 1 72 ? 8.505 12.737 -6.098 1.00 87.06 72 GLU A C 1
ATOM 588 O O . GLU A 1 72 ? 8.084 13.845 -6.429 1.00 87.06 72 GLU A O 1
ATOM 593 N N . THR A 1 73 ? 8.567 11.711 -6.951 1.00 84.69 73 THR A N 1
ATOM 594 C CA . THR A 1 73 ? 8.274 11.773 -8.389 1.00 84.69 73 THR A CA 1
ATOM 595 C C . THR A 1 73 ? 7.000 11.009 -8.744 1.00 84.69 73 THR A C 1
ATOM 597 O O . THR A 1 73 ? 6.835 10.567 -9.878 1.00 84.69 73 THR A O 1
ATOM 600 N N . ALA A 1 74 ? 6.064 10.851 -7.800 1.00 77.81 74 ALA A N 1
ATOM 601 C CA . ALA A 1 74 ? 4.820 10.105 -8.022 1.00 77.81 74 ALA A CA 1
ATOM 602 C C . ALA A 1 74 ? 4.050 10.575 -9.275 1.00 77.81 74 ALA A C 1
ATOM 604 O O . ALA A 1 74 ? 3.475 9.762 -9.987 1.00 77.81 74 ALA A O 1
ATOM 605 N N . ALA A 1 75 ? 4.094 11.875 -9.590 1.00 73.50 75 ALA A N 1
ATOM 606 C CA . ALA A 1 75 ? 3.455 12.448 -10.779 1.00 73.50 75 ALA A CA 1
ATOM 607 C C . ALA A 1 75 ? 4.127 12.060 -12.115 1.00 73.50 75 ALA A C 1
ATOM 609 O O . ALA A 1 75 ? 3.538 12.249 -13.178 1.00 73.50 75 ALA A O 1
ATOM 610 N N . GLU A 1 76 ? 5.355 11.545 -12.077 1.00 77.06 76 GLU A N 1
ATOM 611 C CA . GLU A 1 76 ? 6.149 11.170 -13.254 1.00 77.06 76 GLU A CA 1
ATOM 612 C C . GLU A 1 76 ? 5.972 9.691 -13.635 1.00 77.06 76 GLU A C 1
ATOM 614 O O . GLU A 1 76 ? 6.401 9.266 -14.711 1.00 77.06 76 GLU A O 1
ATOM 619 N N . HIS A 1 77 ? 5.310 8.904 -12.782 1.00 76.38 77 HIS A N 1
ATOM 620 C CA . HIS A 1 77 ? 5.102 7.473 -12.968 1.00 76.38 77 HIS A CA 1
ATOM 621 C C . HIS A 1 77 ? 3.609 7.133 -12.999 1.00 76.38 77 HIS A C 1
ATOM 623 O O . HIS A 1 77 ? 2.808 7.670 -12.241 1.00 76.38 77 HIS A O 1
ATOM 629 N N . SER A 1 78 ? 3.219 6.214 -13.886 1.00 86.31 78 SER A N 1
ATOM 630 C CA . SER A 1 78 ? 1.855 5.680 -13.892 1.00 86.31 78 SER A CA 1
ATOM 631 C C . SER A 1 78 ? 1.680 4.758 -12.686 1.00 86.31 78 SER A C 1
ATOM 633 O O . SER A 1 78 ? 2.311 3.704 -12.648 1.00 86.31 78 SER A O 1
ATOM 635 N N . THR A 1 79 ? 0.810 5.134 -11.749 1.00 90.50 79 THR A N 1
ATOM 636 C CA . THR A 1 79 ? 0.479 4.353 -10.549 1.00 90.50 79 THR A CA 1
ATOM 637 C C . THR A 1 79 ? -1.033 4.231 -10.374 1.00 90.50 79 THR A C 1
ATOM 639 O O . THR A 1 79 ? -1.777 5.136 -10.754 1.00 90.50 79 THR A O 1
ATOM 642 N N . ALA A 1 80 ? -1.490 3.110 -9.814 1.00 92.94 80 ALA A N 1
ATOM 643 C CA . ALA A 1 80 ? -2.873 2.913 -9.384 1.00 92.94 80 ALA A CA 1
ATOM 644 C C . ALA A 1 80 ? -3.168 3.527 -7.998 1.00 92.94 80 ALA A C 1
ATOM 646 O O . ALA A 1 80 ? -4.311 3.498 -7.552 1.00 92.94 80 ALA A O 1
ATOM 647 N N . ALA A 1 81 ? -2.171 4.081 -7.297 1.00 92.75 81 ALA A N 1
ATOM 648 C CA . ALA A 1 81 ? -2.403 4.753 -6.022 1.00 92.75 81 ALA A CA 1
ATOM 649 C C . ALA A 1 81 ? -3.294 5.997 -6.190 1.00 92.75 81 ALA A C 1
ATOM 651 O O . ALA A 1 81 ? -3.101 6.811 -7.093 1.00 92.75 81 ALA A O 1
ATOM 652 N N . SER A 1 82 ? -4.247 6.180 -5.274 1.00 92.88 82 SER A N 1
ATOM 653 C CA . SER A 1 82 ? -5.164 7.326 -5.280 1.00 92.88 82 SER A CA 1
ATOM 654 C C . SER A 1 82 ? -4.526 8.593 -4.696 1.00 92.88 82 SER A C 1
ATOM 656 O O . SER A 1 82 ? -4.948 9.705 -5.013 1.00 92.88 82 SER A O 1
ATOM 658 N N . PHE A 1 83 ? -3.524 8.432 -3.827 1.00 93.62 83 PHE A N 1
ATOM 659 C CA . PHE A 1 83 ? -2.817 9.522 -3.153 1.00 93.62 83 PHE A CA 1
ATOM 660 C C . PHE A 1 83 ? -1.306 9.304 -3.172 1.00 93.62 83 PHE A C 1
ATOM 662 O O . PHE A 1 83 ? -0.834 8.183 -3.347 1.00 93.62 83 PHE A O 1
ATOM 669 N N . ALA A 1 84 ? -0.554 10.378 -2.934 1.00 93.50 84 ALA A N 1
ATOM 670 C CA . ALA A 1 84 ? 0.896 10.334 -2.819 1.00 93.50 84 ALA A CA 1
ATOM 671 C C . ALA A 1 84 ? 1.382 11.090 -1.576 1.00 93.50 84 ALA A C 1
ATOM 673 O O . ALA A 1 84 ? 0.883 12.170 -1.258 1.00 93.50 84 ALA A O 1
ATOM 674 N N . LEU A 1 85 ? 2.385 10.523 -0.915 1.00 94.31 85 LEU A N 1
ATOM 675 C CA . LEU A 1 85 ? 3.230 11.157 0.090 1.00 94.31 85 LEU A CA 1
ATOM 676 C C . LEU A 1 85 ? 4.627 11.296 -0.509 1.00 94.31 85 LEU A C 1
ATOM 678 O O . LEU A 1 85 ? 5.073 10.428 -1.254 1.00 94.31 85 LEU A O 1
ATOM 682 N N . ARG A 1 86 ? 5.339 12.378 -0.208 1.00 93.62 86 ARG A N 1
ATOM 683 C CA . ARG A 1 86 ? 6.610 12.664 -0.893 1.00 93.62 86 ARG A CA 1
ATOM 684 C C . ARG A 1 86 ? 7.741 11.767 -0.415 1.00 93.62 86 ARG A C 1
ATOM 686 O O . ARG A 1 86 ? 8.620 11.420 -1.189 1.00 93.62 86 ARG A O 1
ATOM 693 N N . ASN A 1 87 ? 7.752 11.428 0.870 1.00 93.88 87 ASN A N 1
ATOM 694 C CA . ASN A 1 87 ? 8.851 10.701 1.497 1.00 93.88 87 ASN A CA 1
ATOM 695 C C . ASN A 1 87 ? 8.397 10.028 2.810 1.00 93.88 87 ASN A C 1
ATOM 697 O O . ASN A 1 87 ? 7.298 10.305 3.303 1.00 93.88 87 ASN A O 1
ATOM 701 N N . PRO A 1 88 ? 9.238 9.173 3.422 1.00 95.25 88 PRO A N 1
ATOM 702 C CA . PRO A 1 88 ? 8.894 8.488 4.668 1.00 95.25 88 PRO A CA 1
ATOM 703 C C . PRO A 1 88 ? 8.594 9.408 5.862 1.00 95.25 88 PRO A C 1
ATOM 705 O O . PRO A 1 88 ? 7.911 8.976 6.787 1.00 95.25 88 PRO A O 1
ATOM 708 N N . TYR A 1 89 ? 9.062 10.663 5.874 1.00 96.25 89 TYR A N 1
ATOM 709 C CA . TYR A 1 89 ? 8.718 11.599 6.951 1.00 96.25 89 TYR A CA 1
ATOM 710 C C . TYR A 1 89 ? 7.239 11.986 6.899 1.00 96.25 89 TYR A C 1
ATOM 712 O O . TYR A 1 89 ? 6.577 11.992 7.934 1.00 96.25 89 TYR A O 1
ATOM 720 N N . GLU A 1 90 ? 6.693 12.208 5.704 1.00 95.81 90 GLU A N 1
ATOM 721 C CA . GLU A 1 90 ? 5.261 12.485 5.538 1.00 95.81 90 GLU A CA 1
ATOM 722 C C . GLU A 1 90 ? 4.393 11.274 5.922 1.00 95.81 90 GLU A C 1
ATOM 724 O O . GLU A 1 90 ? 3.279 11.450 6.409 1.00 95.81 90 GLU A O 1
ATOM 729 N N . VAL A 1 91 ? 4.908 10.043 5.799 1.00 95.56 91 VAL A N 1
ATOM 730 C CA . VAL A 1 91 ? 4.229 8.839 6.322 1.00 95.56 91 VAL A CA 1
ATOM 731 C C . VAL A 1 91 ? 4.097 8.909 7.841 1.00 95.56 91 VAL A C 1
ATOM 733 O O . VAL A 1 91 ? 3.043 8.591 8.388 1.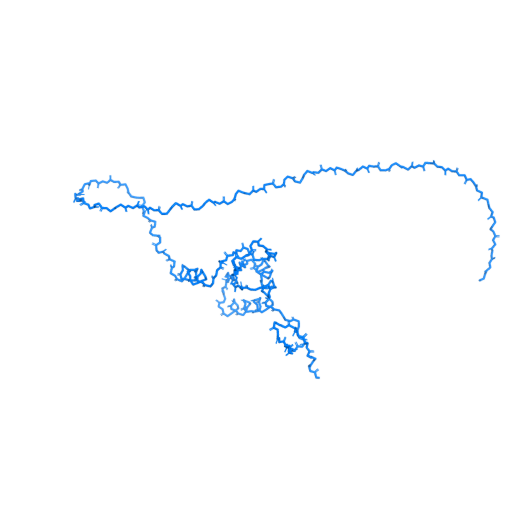00 95.56 91 VAL A O 1
ATOM 736 N N . VAL A 1 92 ? 5.142 9.356 8.540 1.00 95.44 92 VAL A N 1
ATOM 737 C CA . VAL A 1 92 ? 5.105 9.522 9.999 1.00 95.44 92 VAL A CA 1
ATOM 738 C C . VAL A 1 92 ? 4.101 10.602 10.398 1.00 95.44 92 VAL A C 1
ATOM 740 O O . VAL A 1 92 ? 3.305 10.386 11.311 1.00 95.44 92 VAL A O 1
ATOM 743 N N . GLU A 1 93 ? 4.102 11.747 9.713 1.00 95.06 93 GLU A N 1
ATOM 744 C CA . GLU A 1 93 ? 3.130 12.820 9.958 1.00 95.06 93 GLU A CA 1
ATOM 745 C C . GLU A 1 93 ? 1.692 12.351 9.716 1.00 95.06 93 GLU A C 1
ATOM 747 O O . GLU A 1 93 ? 0.823 12.569 10.564 1.00 95.06 93 GLU A O 1
ATOM 752 N N . PHE A 1 94 ? 1.460 11.635 8.612 1.00 93.56 94 PHE A N 1
ATOM 753 C CA . PHE A 1 94 ? 0.178 11.021 8.282 1.00 93.56 94 PHE A CA 1
ATOM 754 C C . PHE A 1 94 ? -0.288 10.073 9.394 1.00 93.56 94 PHE A C 1
ATOM 756 O O . PHE A 1 94 ? -1.371 10.257 9.948 1.00 93.56 94 PHE A O 1
ATOM 763 N N . LEU A 1 95 ? 0.537 9.098 9.788 1.00 93.81 95 LEU A N 1
ATOM 764 C CA . LEU A 1 95 ? 0.164 8.120 10.815 1.00 93.81 95 LEU A CA 1
ATOM 765 C C . LEU A 1 95 ? -0.084 8.773 12.182 1.00 93.81 95 LEU A C 1
ATOM 767 O O . LEU A 1 95 ? -1.014 8.378 12.884 1.00 93.81 95 LEU A O 1
ATOM 771 N N . ASN A 1 96 ? 0.687 9.802 12.544 1.00 94.19 96 ASN A N 1
ATOM 772 C CA . ASN A 1 96 ? 0.466 10.557 13.778 1.00 94.19 96 ASN A CA 1
ATOM 773 C C . ASN A 1 96 ? -0.865 11.318 13.758 1.00 94.19 96 ASN A C 1
ATOM 775 O O . ASN A 1 96 ? -1.582 11.309 14.758 1.00 94.19 96 ASN A O 1
ATOM 779 N N . ALA A 1 97 ? -1.224 11.937 12.630 1.00 90.81 97 ALA A N 1
ATOM 780 C CA . ALA A 1 97 ? -2.511 12.614 12.480 1.00 90.81 97 ALA A CA 1
ATOM 781 C C . ALA A 1 97 ? -3.698 11.637 12.576 1.00 90.81 97 ALA A C 1
ATOM 783 O O . ALA A 1 97 ? -4.740 11.990 13.126 1.00 90.81 97 ALA A O 1
ATOM 784 N N . PHE A 1 98 ? -3.533 10.400 12.092 1.00 85.69 98 PHE A N 1
ATOM 785 C CA . PHE A 1 98 ? -4.538 9.338 12.220 1.00 85.69 98 PHE A CA 1
ATOM 786 C C . PHE A 1 98 ? -4.658 8.783 13.643 1.00 85.69 98 PHE A C 1
ATOM 788 O O . PHE A 1 98 ? -5.767 8.518 14.104 1.00 85.69 98 PHE A O 1
ATOM 795 N N . ALA A 1 99 ? -3.534 8.588 14.336 1.00 87.69 99 ALA A N 1
ATOM 796 C CA . ALA A 1 99 ? -3.513 8.046 15.695 1.00 87.69 99 ALA A CA 1
ATOM 797 C C . ALA A 1 99 ? -4.016 9.055 16.738 1.00 87.69 99 ALA A C 1
ATOM 799 O O . ALA A 1 99 ? -4.661 8.670 17.714 1.00 87.69 99 ALA A O 1
ATOM 800 N N . ASN A 1 100 ? -3.762 10.343 16.500 1.00 87.75 100 ASN A N 1
ATOM 801 C CA . ASN A 1 100 ? -4.203 11.441 17.345 1.00 87.75 100 ASN A CA 1
ATOM 802 C C . ASN A 1 100 ? -5.144 12.343 16.541 1.00 87.75 100 ASN A C 1
ATOM 804 O O . ASN A 1 100 ? -4.740 13.453 16.175 1.00 87.75 100 ASN A O 1
ATOM 808 N N . PRO A 1 101 ? -6.390 11.901 16.267 1.00 71.75 101 PRO A N 1
ATOM 809 C CA . PRO A 1 101 ? -7.366 12.770 15.637 1.00 71.75 101 PRO A CA 1
ATOM 810 C C . PRO A 1 101 ? -7.486 14.004 16.524 1.00 71.75 101 PRO A C 1
ATOM 812 O O . PRO A 1 101 ? -7.837 13.900 17.702 1.00 71.75 101 PRO A O 1
ATOM 815 N N . LEU A 1 102 ? -7.089 15.159 15.983 1.00 63.47 102 LEU A N 1
ATOM 816 C CA . LEU A 1 102 ? -7.158 16.425 16.697 1.00 63.47 102 LEU A CA 1
ATOM 817 C C . LEU A 1 102 ? -8.563 16.527 17.286 1.00 63.47 102 LEU A C 1
ATOM 819 O O . LEU A 1 102 ? -9.541 16.356 16.557 1.00 63.47 102 LEU A O 1
ATOM 823 N N . SER A 1 103 ? -8.666 16.782 18.592 1.00 58.97 103 SER A N 1
ATOM 824 C CA . SER A 1 103 ? -9.916 17.182 19.230 1.00 58.97 103 SER A CA 1
ATOM 825 C C . SER A 1 103 ? -10.339 18.506 18.603 1.00 58.97 103 SER A C 1
ATOM 827 O O . SER A 1 103 ? -10.085 19.579 19.148 1.00 58.97 103 SER A O 1
ATOM 829 N N . THR A 1 104 ? -10.918 18.457 17.407 1.00 51.94 104 THR A N 1
ATOM 830 C CA . THR A 1 104 ? -11.532 19.596 16.750 1.00 51.94 104 THR A CA 1
ATOM 831 C C . THR A 1 104 ? -12.757 19.916 17.579 1.00 51.94 104 THR A C 1
ATOM 833 O O . THR A 1 104 ? -13.837 19.366 17.365 1.00 51.94 104 THR A O 1
ATOM 836 N N . GLY A 1 105 ? -12.563 20.756 18.594 1.00 49.94 105 GLY A N 1
ATOM 837 C CA . GLY A 1 105 ? -13.648 21.413 19.286 1.00 49.94 105 GLY A CA 1
ATOM 838 C C . GLY A 1 105 ? -14.431 22.184 18.240 1.00 49.94 105 GLY A C 1
ATOM 839 O O . GLY A 1 105 ? -14.000 23.246 17.794 1.00 49.94 105 GLY A O 1
ATOM 840 N N . VAL A 1 106 ? -15.573 21.638 17.828 1.00 52.22 106 VAL A N 1
ATOM 841 C CA . VAL A 1 106 ? -16.618 22.458 17.238 1.00 52.22 106 VAL A CA 1
ATOM 842 C C . VAL A 1 106 ? -17.077 23.347 18.392 1.00 52.22 106 VAL A C 1
ATOM 844 O O . VAL A 1 106 ? -17.761 22.912 19.317 1.00 52.22 106 VAL A O 1
ATOM 847 N N . ALA A 1 107 ? -16.536 24.563 18.440 1.00 51.25 107 ALA A N 1
ATOM 848 C CA . ALA A 1 107 ? -16.999 25.577 19.365 1.00 51.25 107 ALA A CA 1
ATOM 849 C C . ALA A 1 107 ? -18.483 25.777 19.054 1.00 51.25 107 ALA A C 1
ATOM 851 O O . ALA A 1 107 ? -18.844 26.234 17.969 1.00 51.25 107 ALA A O 1
ATOM 852 N N . GLY A 1 108 ? -19.331 25.319 19.974 1.00 41.88 108 GLY A N 1
ATOM 853 C CA . GLY A 1 108 ? -20.767 25.463 19.868 1.00 41.88 108 GLY A CA 1
ATOM 854 C C . GLY A 1 108 ? -21.117 26.924 19.622 1.00 41.88 108 GLY A C 1
ATOM 855 O O . GLY A 1 108 ? -20.649 27.822 20.317 1.00 41.88 108 GLY A O 1
ATOM 856 N N . THR A 1 109 ? -21.961 27.140 18.623 1.00 45.44 109 THR A N 1
ATOM 857 C CA . THR A 1 109 ? -22.791 28.329 18.489 1.00 45.44 109 THR A CA 1
ATOM 858 C C . THR A 1 109 ? -23.585 28.526 19.782 1.00 45.44 109 THR A C 1
ATOM 860 O O . THR A 1 109 ? -24.587 27.849 20.008 1.00 45.44 109 THR A O 1
ATOM 863 N N . GLY A 1 110 ? -23.110 29.428 20.636 1.00 41.03 110 GLY A N 1
ATOM 864 C CA . GLY A 1 110 ? -23.833 29.994 21.767 1.00 41.03 110 GLY A CA 1
ATOM 865 C C . GLY A 1 110 ? -23.690 31.511 21.702 1.00 41.03 110 GLY A C 1
ATOM 866 O O . GLY A 1 110 ? -22.581 32.024 21.579 1.00 41.03 110 GLY A O 1
ATOM 867 N N . GLU A 1 111 ? -24.819 32.209 21.684 1.00 45.06 111 GLU A N 1
ATOM 868 C CA . GLU A 1 111 ? -24.927 33.660 21.510 1.00 45.06 111 GLU A CA 1
ATOM 869 C C . GLU A 1 111 ? -24.178 34.482 22.582 1.00 45.06 111 GLU A C 1
ATOM 871 O O . GLU A 1 111 ? -24.030 34.021 23.717 1.00 45.06 111 GLU A O 1
ATOM 876 N N . PRO A 1 112 ? -23.734 35.721 22.277 1.00 43.00 112 PRO A N 1
ATOM 877 C CA . PRO A 1 112 ? -23.022 36.557 23.235 1.00 43.00 112 PRO A CA 1
ATOM 878 C C . PRO A 1 112 ? -23.985 37.303 24.173 1.00 43.00 112 PRO A C 1
ATOM 880 O O . PRO A 1 112 ? -24.742 38.178 23.751 1.00 43.00 112 PRO A O 1
ATOM 883 N N . GLY A 1 113 ? -23.880 37.015 25.472 1.00 37.28 113 GLY A N 1
ATOM 884 C CA . GLY A 1 113 ? -24.426 37.824 26.559 1.00 37.28 113 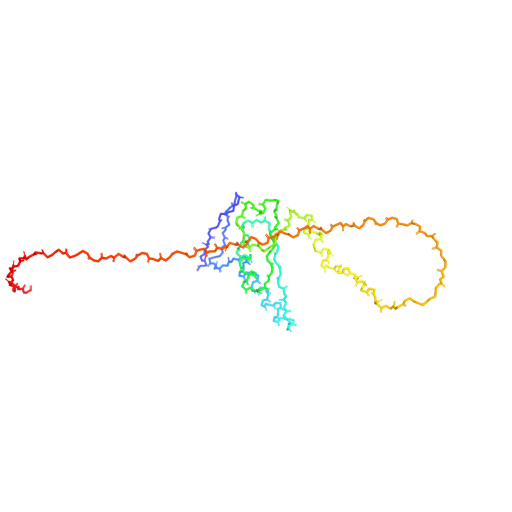GLY A CA 1
ATOM 885 C C . GLY A 1 113 ? -23.336 38.207 27.566 1.00 37.28 113 GLY A C 1
ATOM 886 O O . GLY A 1 113 ? -22.867 37.353 28.302 1.00 37.28 113 GLY A O 1
ATOM 887 N N . ALA A 1 114 ? -23.006 39.503 27.593 1.00 39.38 114 ALA A N 1
ATOM 888 C CA . ALA A 1 114 ? -22.359 40.273 28.669 1.00 39.38 114 ALA A CA 1
ATOM 889 C C . ALA A 1 114 ? -20.906 39.939 29.110 1.00 39.38 114 ALA A C 1
ATOM 891 O O . ALA A 1 114 ? -20.664 39.066 29.931 1.00 39.38 114 ALA A O 1
ATOM 892 N N . ALA A 1 115 ? -19.984 40.768 28.597 1.00 43.53 115 ALA A N 1
ATOM 893 C CA . ALA A 1 115 ? -18.851 41.452 29.250 1.00 43.53 115 ALA A CA 1
ATOM 894 C C . ALA A 1 115 ? -18.062 40.781 30.401 1.00 43.53 115 ALA A C 1
ATOM 896 O O . ALA A 1 115 ? -18.566 40.678 31.514 1.00 43.53 115 ALA A O 1
ATOM 897 N N . ASP A 1 116 ? -16.763 40.550 30.162 1.00 37.75 116 ASP A N 1
ATOM 898 C CA . ASP A 1 116 ? -15.666 40.773 31.123 1.00 37.75 116 ASP A CA 1
ATOM 899 C C . ASP A 1 116 ? -14.329 40.932 30.356 1.00 37.75 116 ASP A C 1
ATOM 901 O O . ASP A 1 116 ? -14.162 40.435 29.243 1.00 37.75 116 ASP A O 1
ATOM 905 N N . ASP A 1 117 ? -13.439 41.711 30.951 1.00 41.91 117 ASP A N 1
ATOM 906 C CA . ASP A 1 117 ? -12.281 42.458 30.486 1.00 41.91 117 ASP A CA 1
ATOM 907 C C . ASP A 1 117 ? -10.978 41.645 30.625 1.00 41.91 117 ASP A C 1
ATOM 909 O O . ASP A 1 117 ? -10.743 41.021 31.657 1.00 41.91 117 ASP A O 1
ATOM 913 N N . SER A 1 118 ? -10.114 41.646 29.600 1.00 43.91 118 SER A N 1
ATOM 914 C CA . SER A 1 118 ? -8.636 41.635 29.714 1.00 43.91 118 SER A CA 1
ATOM 915 C C . SER A 1 118 ? -7.952 41.350 28.370 1.00 43.91 118 SER A C 1
ATOM 917 O O . SER A 1 118 ? -8.215 40.374 27.669 1.00 43.91 118 SER A O 1
ATOM 919 N N . SER A 1 119 ? -7.041 42.249 28.004 1.00 43.72 119 SER A N 1
ATOM 920 C CA . SER A 1 119 ? -6.297 42.275 26.749 1.00 43.72 119 SER A CA 1
ATOM 921 C C . SER A 1 119 ? -5.007 41.449 26.827 1.00 43.72 119 SER A C 1
ATOM 923 O O . SER A 1 119 ? -4.104 41.728 27.611 1.00 43.72 119 SER A O 1
ATOM 925 N N . GLY A 1 120 ? -4.897 40.448 25.954 1.00 38.19 120 GLY A N 1
ATOM 926 C CA . GLY A 1 120 ? -3.666 39.711 25.677 1.00 38.19 120 GLY A CA 1
ATOM 927 C C . GLY A 1 120 ? -3.513 39.528 24.171 1.00 38.19 120 GLY A C 1
ATOM 928 O O . GLY A 1 120 ? -4.200 38.710 23.568 1.00 38.19 120 GLY A O 1
ATOM 929 N N . SER A 1 121 ? -2.642 40.324 23.552 1.00 53.84 121 SER A N 1
ATOM 930 C CA . SER A 1 121 ? -2.339 40.250 22.121 1.00 53.84 121 SER A CA 1
ATOM 931 C C . SER A 1 121 ? -1.594 38.957 21.784 1.00 53.84 121 SER A C 1
ATOM 933 O O . SER A 1 121 ? -0.445 38.784 22.185 1.00 53.84 121 SER A O 1
ATOM 935 N N . ALA A 1 122 ? -2.212 38.089 20.984 1.00 45.47 122 ALA A N 1
ATOM 936 C CA . ALA A 1 122 ? -1.535 37.013 20.270 1.00 45.47 122 ALA A CA 1
ATOM 937 C C . ALA A 1 122 ? -1.927 37.081 18.789 1.00 45.47 122 ALA A C 1
ATOM 939 O O . ALA A 1 122 ? -3.062 36.809 18.406 1.00 45.47 122 ALA A O 1
ATOM 940 N N . SER A 1 123 ? -0.973 37.492 17.959 1.00 47.78 123 SER A N 1
ATOM 941 C CA . SER A 1 123 ? -1.086 37.514 16.505 1.00 47.78 123 SER A CA 1
ATOM 942 C C . SER A 1 123 ? -1.229 36.085 15.969 1.00 47.78 123 SER A C 1
ATOM 944 O O . SER A 1 123 ? -0.270 35.317 16.004 1.00 47.78 123 SER A O 1
ATOM 946 N N . SER A 1 124 ? -2.408 35.723 15.457 1.00 46.34 124 SER A N 1
ATOM 947 C CA . SER A 1 124 ? -2.640 34.446 14.775 1.00 46.34 124 SER A CA 1
ATOM 948 C C . SER A 1 124 ? -2.531 34.625 13.258 1.00 46.34 124 SER A C 1
ATOM 950 O O . SER A 1 124 ? -3.464 35.096 12.606 1.00 46.34 124 SER A O 1
ATOM 952 N N . LEU A 1 125 ? -1.399 34.231 12.680 1.00 46.25 125 LEU A N 1
ATOM 953 C CA . LEU A 1 125 ? -1.310 33.940 11.251 1.00 46.25 125 LEU A CA 1
ATOM 954 C C . LEU A 1 125 ? -1.661 32.461 11.072 1.00 46.25 125 LEU A C 1
ATOM 956 O O . LEU A 1 125 ? -0.826 31.586 11.287 1.00 46.25 125 LEU A O 1
ATOM 960 N N . GLY A 1 126 ? -2.927 32.184 10.760 1.00 52.03 126 GLY A N 1
ATOM 961 C CA . GLY A 1 126 ? -3.367 30.842 10.381 1.00 52.03 126 GLY A CA 1
ATOM 962 C C . GLY A 1 126 ? -2.807 30.448 9.007 1.00 52.03 126 GLY A C 1
ATOM 963 O O . GLY A 1 126 ? -2.608 31.326 8.160 1.00 52.03 126 GLY A O 1
ATOM 964 N N . PRO A 1 127 ? -2.544 29.155 8.751 1.00 51.91 127 PRO A N 1
ATOM 965 C CA . PRO A 1 127 ? -2.112 28.708 7.434 1.00 51.91 127 PRO A CA 1
ATOM 966 C C . PRO A 1 127 ? -3.244 28.906 6.418 1.00 51.91 127 PRO A C 1
ATOM 968 O O . PRO A 1 127 ? -4.395 28.542 6.660 1.00 51.91 127 PRO A O 1
ATOM 971 N N . SER A 1 128 ? -2.912 29.504 5.273 1.00 48.28 128 SER A N 1
ATOM 972 C CA . SER A 1 128 ? -3.831 29.598 4.136 1.00 48.28 128 SER A CA 1
ATOM 973 C C . SER A 1 128 ? -4.064 28.206 3.536 1.00 48.28 128 SER A C 1
ATOM 975 O O . SER A 1 128 ? -3.099 27.452 3.392 1.00 48.28 128 SER A O 1
ATOM 977 N N . PRO A 1 129 ? -5.306 27.845 3.171 1.00 53.03 129 PRO A N 1
ATOM 978 C CA . PRO A 1 129 ? -5.588 26.560 2.545 1.00 53.03 129 PRO A CA 1
ATOM 979 C C . PRO A 1 129 ? -4.919 26.473 1.168 1.00 53.03 129 PRO A C 1
ATOM 981 O O . PRO A 1 129 ? -4.976 27.413 0.372 1.00 53.03 129 PRO A O 1
ATOM 984 N N . LEU A 1 130 ? -4.283 25.333 0.893 1.00 56.19 130 LEU A N 1
ATOM 985 C CA . LEU A 1 130 ? -3.737 25.014 -0.426 1.00 56.19 130 LEU A CA 1
ATOM 986 C C . LEU A 1 130 ? -4.888 24.888 -1.445 1.00 56.19 130 LEU A C 1
ATOM 988 O O . LEU A 1 130 ? -5.919 24.292 -1.121 1.00 56.19 130 LEU A O 1
ATOM 992 N N . PRO A 1 131 ? -4.747 25.431 -2.667 1.00 46.72 131 PRO A N 1
ATOM 993 C CA . PRO A 1 131 ? -5.793 25.355 -3.677 1.00 46.72 131 PRO A CA 1
ATOM 994 C C . PRO A 1 131 ? -5.945 23.924 -4.210 1.00 46.72 131 PRO A C 1
ATOM 996 O O . PRO A 1 131 ? -4.967 23.279 -4.585 1.00 46.72 131 PRO A O 1
ATOM 999 N N . LEU A 1 132 ? -7.190 23.447 -4.275 1.00 54.31 132 LEU A N 1
ATOM 1000 C CA . LEU A 1 132 ? -7.552 22.209 -4.969 1.00 54.31 132 LEU A CA 1
ATOM 1001 C C . LEU A 1 132 ? -7.291 22.371 -6.479 1.00 54.31 132 LEU A C 1
ATOM 1003 O O . LEU A 1 132 ? -7.651 23.414 -7.038 1.00 54.31 132 LEU A O 1
ATOM 1007 N N . PRO A 1 133 ? -6.714 21.375 -7.175 1.00 51.84 133 PRO A N 1
ATOM 1008 C CA . PRO A 1 133 ? -6.604 21.426 -8.625 1.00 51.84 133 PRO A CA 1
ATOM 1009 C C . PRO A 1 133 ? -7.999 21.366 -9.263 1.00 51.84 133 PRO A C 1
ATOM 1011 O O . PRO A 1 133 ? -8.826 20.516 -8.933 1.00 51.84 133 PRO A O 1
ATOM 1014 N N . ALA A 1 134 ? -8.259 22.294 -10.185 1.00 41.72 134 ALA A N 1
ATOM 1015 C CA . ALA A 1 134 ? -9.486 22.334 -10.964 1.00 41.72 134 ALA A CA 1
ATOM 1016 C C . ALA A 1 134 ? -9.614 21.062 -11.815 1.00 41.72 134 ALA A C 1
ATOM 1018 O O . ALA A 1 134 ? -8.714 20.726 -12.589 1.00 41.72 134 ALA A O 1
ATOM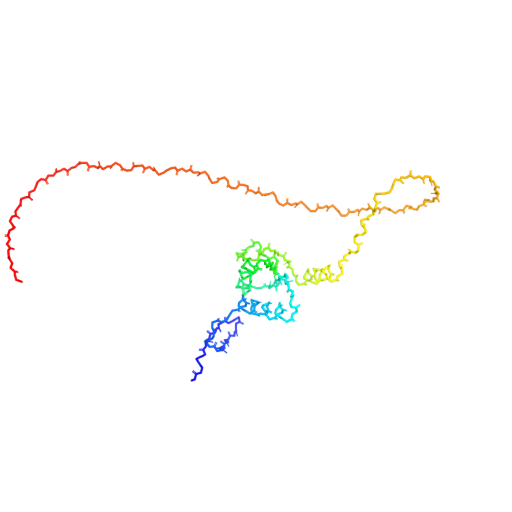 1019 N N . ALA A 1 135 ? -10.752 20.377 -11.699 1.00 39.19 135 ALA A N 1
ATOM 1020 C CA . ALA A 1 135 ? -11.115 19.284 -12.586 1.00 39.19 135 ALA A CA 1
ATOM 1021 C C . ALA A 1 135 ? -11.147 19.801 -14.033 1.00 39.19 135 ALA A C 1
ATOM 1023 O O . ALA A 1 135 ? -12.043 20.554 -14.421 1.00 39.19 135 ALA A O 1
ATOM 1024 N N . THR A 1 136 ? -10.160 19.409 -14.840 1.00 39.09 136 THR A N 1
ATOM 1025 C CA . THR A 1 136 ? -10.224 19.617 -16.287 1.00 39.09 136 THR A CA 1
ATOM 1026 C C . THR A 1 136 ? -11.265 18.654 -16.839 1.00 39.09 136 THR A C 1
ATOM 1028 O O . THR A 1 136 ? -11.052 17.447 -16.918 1.00 39.09 136 THR A O 1
ATOM 1031 N N . SER A 1 137 ? -12.427 19.205 -17.184 1.00 41.38 137 SER A N 1
ATOM 1032 C CA . SER A 1 137 ? -13.469 18.510 -17.927 1.00 41.38 137 SER A CA 1
ATOM 1033 C C . SER A 1 137 ? -12.962 18.265 -19.350 1.00 41.38 137 SER A C 1
ATOM 1035 O O . SER A 1 137 ? -12.964 19.171 -20.184 1.00 41.38 137 SER A O 1
ATOM 1037 N N . ASN A 1 138 ? -12.492 17.048 -19.632 1.00 43.34 138 ASN A N 1
ATOM 1038 C CA . ASN A 1 138 ? -12.254 16.625 -21.007 1.00 43.34 138 ASN A CA 1
ATOM 1039 C C . ASN A 1 138 ? -13.605 16.335 -21.662 1.00 43.34 138 ASN A C 1
ATOM 1041 O O . ASN A 1 138 ? -14.211 15.279 -21.482 1.00 43.34 138 ASN A O 1
ATOM 1045 N N . ASN A 1 139 ? -14.069 17.320 -22.423 1.00 44.25 139 ASN A N 1
ATOM 1046 C CA . ASN A 1 139 ? -15.186 17.204 -23.338 1.00 44.25 139 ASN A CA 1
ATOM 1047 C C . ASN A 1 139 ? -14.792 16.225 -24.459 1.00 44.25 139 ASN A C 1
ATOM 1049 O O . ASN A 1 139 ? -14.084 16.590 -25.399 1.00 44.25 139 ASN A O 1
ATOM 1053 N N . LEU A 1 140 ? -15.213 14.963 -24.336 1.00 45.34 140 LEU A N 1
ATOM 1054 C CA . LEU A 1 140 ? -15.160 13.981 -25.417 1.00 45.34 140 LEU A CA 1
ATOM 1055 C C . LEU A 1 140 ? -16.160 14.409 -26.496 1.00 45.34 140 LEU A C 1
ATOM 1057 O O . LEU A 1 140 ? -17.324 14.011 -26.505 1.00 45.34 140 LEU A O 1
ATOM 1061 N N . GLY A 1 141 ? -15.684 15.263 -27.400 1.00 39.06 141 GLY A N 1
ATOM 1062 C CA . GLY A 1 141 ? -16.369 15.605 -28.633 1.00 39.06 141 GLY A CA 1
ATOM 1063 C C . GLY A 1 141 ? -16.540 14.355 -29.486 1.00 39.06 141 GLY A C 1
ATOM 1064 O O . GLY A 1 141 ? -15.585 13.844 -30.069 1.00 39.06 141 GLY A O 1
ATOM 1065 N N . GLY A 1 142 ? -17.777 13.872 -29.555 1.00 42.47 142 GLY A N 1
ATOM 1066 C CA . GLY A 1 142 ? -18.197 12.897 -30.543 1.00 42.47 142 GLY A CA 1
ATOM 1067 C C . GLY A 1 142 ? -18.009 13.445 -31.957 1.00 42.47 142 GLY A C 1
ATOM 1068 O O . GLY A 1 142 ? -18.319 14.598 -32.257 1.00 42.47 142 GLY A O 1
ATOM 1069 N N . SER A 1 143 ? -17.514 12.596 -32.847 1.00 41.53 143 SER A N 1
ATOM 1070 C CA . SER A 1 143 ? -17.668 12.768 -34.286 1.00 41.53 143 SER A CA 1
ATOM 1071 C C . SER A 1 143 ? -18.006 11.415 -34.893 1.00 41.53 143 SER A C 1
ATOM 1073 O O . SER A 1 143 ? -17.312 10.421 -34.699 1.00 41.53 143 SER A O 1
ATOM 1075 N N . SER A 1 144 ? -19.162 11.411 -35.543 1.00 48.91 144 SER A N 1
ATOM 1076 C CA . SER A 1 144 ? -19.899 10.291 -36.114 1.00 48.91 144 SER A CA 1
ATOM 1077 C C . SER A 1 144 ? -19.108 9.457 -37.134 1.00 48.91 144 SER A C 1
ATOM 1079 O O . SER A 1 144 ? -18.212 9.980 -37.799 1.00 48.91 144 SER A O 1
ATOM 1081 N N . PRO A 1 145 ? -19.485 8.185 -37.361 1.00 41.00 145 PRO A N 1
ATOM 1082 C CA . PRO A 1 145 ? -18.907 7.373 -38.425 1.00 41.00 145 PRO A CA 1
ATOM 1083 C C . PRO A 1 145 ? -19.413 7.826 -39.805 1.00 41.00 145 PRO A C 1
ATOM 1085 O O . PRO A 1 145 ? -20.618 7.885 -40.060 1.00 41.00 145 PRO A O 1
ATOM 1088 N N . SER A 1 146 ? -18.486 8.123 -40.720 1.00 40.38 146 SER A N 1
ATOM 1089 C CA . SER A 1 146 ? -18.805 8.343 -42.134 1.00 40.38 146 SER A CA 1
ATOM 1090 C C . SER A 1 146 ? -19.185 7.028 -42.813 1.00 40.38 146 SER A C 1
ATOM 1092 O O . SER A 1 146 ? -18.435 6.056 -42.819 1.00 40.38 146 SER A O 1
ATOM 1094 N N . THR A 1 147 ? -20.377 7.035 -43.403 1.00 44.47 147 THR A N 1
ATOM 1095 C CA . THR A 1 147 ? -20.949 5.979 -44.240 1.00 44.47 147 THR A CA 1
ATOM 1096 C C . THR A 1 147 ? -20.137 5.815 -45.527 1.00 44.47 147 THR A C 1
ATOM 1098 O O . THR A 1 147 ? -20.089 6.724 -46.356 1.00 44.47 147 THR A O 1
ATOM 1101 N N . VAL A 1 148 ? -19.533 4.642 -45.724 1.00 50.66 148 VAL A N 1
ATOM 1102 C CA . VAL A 1 148 ? -18.922 4.246 -47.001 1.00 50.66 148 VAL A CA 1
ATOM 1103 C C . VAL A 1 148 ? -20.007 3.638 -47.896 1.00 50.66 148 VAL A C 1
ATOM 1105 O O . VAL A 1 148 ? -20.681 2.681 -47.523 1.00 50.66 148 VAL A O 1
ATOM 1108 N N . ARG A 1 149 ? -20.200 4.237 -49.076 1.00 48.53 149 ARG A N 1
ATOM 1109 C CA . ARG A 1 149 ? -21.142 3.800 -50.123 1.00 48.53 149 ARG A CA 1
ATOM 1110 C C . ARG A 1 149 ? -20.573 2.581 -50.869 1.00 48.53 149 ARG A C 1
ATOM 1112 O O . ARG A 1 149 ? -19.366 2.556 -51.105 1.00 48.53 149 ARG A O 1
ATOM 1119 N N . PRO A 1 150 ? -21.397 1.623 -51.328 1.00 39.62 150 PRO A N 1
ATOM 1120 C CA . PRO A 1 150 ? -20.924 0.543 -52.184 1.00 39.62 150 PRO A CA 1
ATOM 1121 C C . PRO A 1 150 ? -20.796 1.019 -53.639 1.00 39.62 150 PRO A C 1
ATOM 1123 O O . PRO A 1 150 ? -21.713 1.632 -54.192 1.00 39.62 150 PRO A O 1
ATOM 1126 N N . SER A 1 151 ? -19.657 0.726 -54.269 1.00 49.78 151 SER A N 1
ATOM 1127 C CA . SER A 1 151 ? -19.459 0.866 -55.710 1.00 49.78 151 SER A CA 1
ATOM 1128 C C . SER A 1 151 ? -20.112 -0.309 -56.438 1.00 49.78 151 SER A C 1
ATOM 1130 O O . SER A 1 151 ? -19.786 -1.473 -56.215 1.00 49.78 151 SER A O 1
ATOM 1132 N N . GLN A 1 152 ? -21.047 0.007 -57.331 1.00 45.44 152 GLN A N 1
ATOM 1133 C CA . GLN A 1 152 ? -21.494 -0.922 -58.358 1.00 45.44 152 GLN A CA 1
ATOM 1134 C C . GLN A 1 152 ? -20.426 -1.047 -59.446 1.00 45.44 152 GLN A C 1
ATOM 1136 O O . GLN A 1 152 ? -19.891 -0.046 -59.918 1.00 45.44 152 GLN A O 1
ATOM 1141 N N . GLY A 1 153 ? -20.172 -2.280 -59.872 1.00 40.28 153 GLY A N 1
ATOM 1142 C CA . GLY A 1 153 ? -19.322 -2.603 -61.010 1.00 40.28 153 GLY A CA 1
ATOM 1143 C C . GLY A 1 153 ? -19.479 -4.074 -61.354 1.00 40.28 153 GLY A C 1
ATOM 1144 O O . GLY A 1 153 ? -18.704 -4.906 -60.900 1.00 40.28 153 GLY A O 1
ATOM 1145 N N . GLY A 1 154 ? -20.533 -4.402 -62.100 1.00 41.28 154 GLY A N 1
ATOM 1146 C CA . GLY A 1 154 ? -20.704 -5.731 -62.671 1.00 41.28 154 GLY A CA 1
ATOM 1147 C C . GLY A 1 154 ? -19.780 -5.947 -63.866 1.00 41.28 154 GLY A C 1
ATOM 1148 O O . GLY A 1 154 ? -19.511 -5.014 -64.620 1.00 41.28 154 GLY A O 1
ATOM 1149 N N . SER A 1 155 ? -19.356 -7.192 -64.073 1.00 45.56 155 SER A N 1
ATOM 1150 C CA . SER A 1 155 ? -19.222 -7.806 -65.396 1.00 45.56 155 SER A CA 1
ATOM 1151 C C . SER A 1 155 ? -19.128 -9.326 -65.267 1.00 45.56 155 SER A C 1
ATOM 1153 O O . SER A 1 155 ? -18.527 -9.863 -64.344 1.00 45.56 155 SER A O 1
ATOM 1155 N N . ARG A 1 156 ? -19.844 -9.972 -66.186 1.00 48.53 156 ARG A N 1
ATOM 1156 C CA . ARG A 1 156 ? -20.063 -11.407 -66.392 1.00 48.53 156 ARG A CA 1
ATOM 1157 C C . ARG A 1 156 ? -18.767 -12.174 -66.674 1.00 48.53 156 ARG A C 1
ATOM 1159 O O . ARG A 1 156 ? -17.897 -11.614 -67.318 1.00 48.53 156 ARG A O 1
ATOM 1166 N N . GLU A 1 157 ? -18.763 -13.471 -66.353 1.00 44.69 157 GLU A N 1
ATOM 1167 C CA . GLU A 1 157 ? -18.576 -14.623 -67.273 1.00 44.69 157 GLU A CA 1
ATOM 1168 C C . GLU A 1 157 ? -18.613 -15.923 -66.437 1.00 44.69 157 GLU A C 1
ATOM 1170 O O . GLU A 1 157 ? -17.942 -16.029 -65.422 1.00 44.69 157 GLU A O 1
ATOM 1175 N N . GLN A 1 158 ? -19.647 -16.761 -66.575 1.00 48.22 158 GLN A N 1
ATOM 1176 C CA . GLN A 1 158 ? -19.727 -17.954 -67.440 1.00 48.22 158 GLN A CA 1
ATOM 1177 C C . GLN A 1 158 ? -18.700 -19.060 -67.132 1.00 48.22 158 GLN A C 1
ATOM 1179 O O . GLN A 1 158 ? -17.507 -18.860 -67.303 1.00 48.22 158 GLN A O 1
ATOM 1184 N N . GLY A 1 159 ? -19.200 -20.269 -66.835 1.00 40.47 159 GLY A N 1
ATOM 1185 C CA . GLY A 1 159 ? -18.486 -21.510 -67.163 1.00 40.47 159 GLY A CA 1
ATOM 1186 C C . GLY A 1 159 ? -18.605 -22.652 -66.152 1.00 40.47 159 GLY A C 1
ATOM 1187 O O . GLY A 1 159 ? -17.983 -22.590 -65.106 1.00 40.47 159 GLY A O 1
ATOM 1188 N N . ALA A 1 160 ? -19.395 -23.672 -66.520 1.00 48.56 160 ALA A N 1
ATOM 1189 C CA . ALA A 1 160 ? -19.248 -25.123 -66.280 1.00 48.56 160 ALA A CA 1
ATOM 1190 C C . ALA A 1 160 ? -18.479 -25.601 -65.019 1.00 48.56 160 ALA A C 1
ATOM 1192 O O . ALA A 1 160 ? -17.318 -25.292 -64.820 1.00 48.56 160 ALA A O 1
ATOM 1193 N N . GLY A 1 161 ? -19.031 -26.433 -64.135 1.00 48.06 161 GLY A N 1
ATOM 1194 C CA . GLY A 1 161 ? -19.626 -27.732 -64.442 1.00 48.06 161 GLY A CA 1
ATOM 1195 C C . GLY A 1 161 ? -18.559 -28.835 -64.447 1.00 48.06 161 GLY A C 1
ATOM 1196 O O . GLY A 1 161 ? -17.914 -29.022 -65.470 1.00 48.06 161 GLY A O 1
ATOM 1197 N N . SER A 1 162 ? -18.408 -29.581 -63.343 1.00 48.41 162 SER A N 1
ATOM 1198 C CA . SER A 1 162 ? -18.247 -31.052 -63.317 1.00 48.41 162 SER A CA 1
ATOM 1199 C C . SER A 1 162 ? -17.940 -31.589 -61.914 1.00 48.41 162 SER A C 1
ATOM 1201 O O . SER A 1 162 ? -17.141 -31.025 -61.174 1.00 48.41 162 SER A O 1
ATOM 1203 N N . ARG A 1 163 ? -18.621 -32.704 -61.608 1.00 58.62 163 ARG A N 1
ATOM 1204 C CA . ARG A 1 163 ? -18.228 -33.839 -60.746 1.00 58.62 163 ARG A CA 1
ATOM 1205 C C . ARG A 1 163 ? -16.694 -34.027 -60.677 1.00 58.62 163 ARG A C 1
ATOM 1207 O O . ARG A 1 163 ? -16.013 -33.745 -61.649 1.00 58.62 163 ARG A O 1
ATOM 1214 N N . GLU A 1 164 ? -16.109 -34.520 -59.590 1.00 49.91 164 GLU A N 1
ATOM 1215 C CA . GLU A 1 164 ? -16.131 -35.928 -59.172 1.00 49.91 164 GLU A CA 1
ATOM 1216 C C . GLU A 1 164 ? -15.437 -36.089 -57.804 1.00 49.91 164 GLU A C 1
ATOM 1218 O O . GLU A 1 164 ? -14.456 -35.400 -57.551 1.00 49.91 164 GLU A O 1
ATOM 1223 N N . GLN A 1 165 ? -15.980 -37.025 -57.012 1.00 54.78 165 GLN A N 1
ATOM 1224 C CA . GLN A 1 165 ? -15.342 -37.944 -56.047 1.00 54.78 165 GLN A CA 1
ATOM 1225 C C . GLN A 1 165 ? -14.399 -37.392 -54.967 1.00 54.78 165 GLN A C 1
ATOM 1227 O O . GLN A 1 165 ? -13.254 -37.006 -55.276 1.00 54.78 165 GLN A O 1
#

Secondary structure (DSSP, 8-state):
-PPEEEEEETTEEEEEES----HHHHHHHHHHHHHHHHTS----EEEE-SGGGHHHHHHHHHTT-EEEEE-TTGGGS----SEEESSHHHHHHHHHHHHS-------------------------PPPPPPPPP---------PPPPPPPPP-------------

InterPro domains:
  IPR003337 Trehalose-phosphatase [PF02358] (5-87)
  IPR003337 Trehalose-phosphatase [TIGR00685] (4-98)
  IPR023214 HAD superfamily [G3DSA:3.40.50.1000] (2-105)
  IPR036412 HAD-like superfamily [SSF56784] (6-99)
  IPR044651 Trehalose 6-phosphate OTSB-like [PTHR43768] (2-99)

Radius of gyration: 31.45 Å; chains: 1; bounding box: 45×80×99 Å

Foldseek 3Di:
DFDWDWDDDDPDIDTHGPDPDAVLNVVVVVLVVVCVVVVDHDADEDEEADPSCQSNLVSCVVSVHFYEYADLVPVVDDGSGPYYHHHVVVVVVVVVCVVCVDPPPPPDPDDDDDDDDDDDDDDDPDDDDDDDDDPDPPDPDDDDDDDDDDDDDDDDDDDDDDDDD

Organism: NCBI:txid156173

pLDDT: mean 70.8, std 21.28, range [37.28, 96.25]